Protein AF-A0A0C2VZR5-F1 (afdb_monomer_lite)

Foldseek 3Di:
DVQLVVQQVVLQPDDDLQQQEEAGAGDDDPPDLDQAEHDHDDCSNLCRHQEYHAADPDHQYDQAQNQNHAEYEYEYPDLDAPLRVLVNLLVCVRSHQNHQEYEYAHDHLVLSVLSSQQSQLPDDVVVSHDHHLYYHYPDDDDPLCVVVVNCSSVSHDDDHDDSCCSGVVVVCCVVVPPPD

Structure (mmCIF, N/CA/C/O backbone):
data_AF-A0A0C2VZR5-F1
#
_entry.id   AF-A0A0C2VZR5-F1
#
loop_
_atom_site.group_PDB
_atom_site.id
_atom_site.type_symbol
_atom_site.label_atom_id
_atom_site.label_alt_id
_atom_site.label_comp_id
_atom_site.label_asym_id
_atom_site.label_entity_id
_atom_site.label_seq_id
_atom_site.pdbx_PDB_ins_code
_atom_site.Cartn_x
_atom_site.Cartn_y
_atom_site.Cartn_z
_atom_site.occupancy
_atom_site.B_iso_or_equiv
_atom_site.auth_seq_id
_atom_site.auth_comp_id
_atom_site.auth_asym_id
_atom_site.auth_atom_id
_atom_site.pdbx_PDB_model_num
ATOM 1 N N . SER A 1 1 ? -8.975 24.595 -2.853 1.00 57.53 1 SER A N 1
ATOM 2 C CA . SER A 1 1 ? -8.973 25.118 -1.469 1.00 57.53 1 SER A CA 1
ATOM 3 C C . SER A 1 1 ? -10.249 24.823 -0.686 1.00 57.53 1 SER A C 1
ATOM 5 O O . SER A 1 1 ? -10.121 24.279 0.402 1.00 57.53 1 SER A O 1
ATOM 7 N N . ARG A 1 2 ? -11.464 25.124 -1.183 1.00 63.44 2 ARG A N 1
ATOM 8 C CA . ARG A 1 2 ? -12.715 24.824 -0.446 1.00 63.44 2 ARG A CA 1
ATOM 9 C C . ARG A 1 2 ? -13.006 23.325 -0.287 1.00 63.44 2 ARG A C 1
ATOM 11 O O . ARG A 1 2 ? -13.342 22.911 0.811 1.00 63.44 2 ARG A O 1
ATOM 18 N N . SER A 1 3 ? -12.814 22.516 -1.330 1.00 71.19 3 SER A N 1
ATOM 19 C CA . SER A 1 3 ? -13.115 21.073 -1.296 1.00 71.19 3 SER A CA 1
ATOM 20 C C . SER A 1 3 ? -12.277 20.285 -0.281 1.00 71.19 3 SER A C 1
ATOM 22 O O . SER A 1 3 ? -12.820 19.451 0.436 1.00 71.19 3 SER A O 1
ATOM 24 N N . ILE A 1 4 ? -10.982 20.592 -0.157 1.00 71.62 4 ILE A N 1
ATOM 25 C CA . ILE A 1 4 ? -10.087 19.980 0.844 1.00 71.62 4 ILE A CA 1
ATOM 26 C C . ILE A 1 4 ? -10.537 20.328 2.261 1.00 71.62 4 ILE A C 1
ATOM 28 O O . ILE A 1 4 ? -10.684 19.435 3.089 1.00 71.62 4 ILE A O 1
ATOM 32 N N . ALA A 1 5 ? -10.796 21.614 2.526 1.00 75.62 5 ALA A N 1
ATOM 33 C CA . ALA A 1 5 ? -11.256 22.062 3.836 1.00 75.62 5 ALA A CA 1
ATOM 34 C C . ALA A 1 5 ? -12.576 21.374 4.219 1.00 75.62 5 ALA A C 1
ATOM 36 O O . ALA A 1 5 ? -12.722 20.910 5.346 1.00 75.62 5 ALA A O 1
ATOM 37 N N . THR A 1 6 ? -13.497 21.219 3.262 1.00 81.50 6 THR A N 1
ATOM 38 C CA . THR A 1 6 ? -14.739 20.463 3.459 1.00 81.50 6 THR A CA 1
ATOM 39 C C . THR A 1 6 ? -14.473 18.985 3.749 1.00 81.50 6 THR A C 1
ATOM 41 O O . THR A 1 6 ? -15.068 18.440 4.671 1.00 81.50 6 THR A O 1
ATOM 44 N N . ALA A 1 7 ? -13.568 18.326 3.021 1.00 82.06 7 ALA A N 1
ATOM 45 C CA . ALA A 1 7 ? -13.225 16.925 3.266 1.00 82.06 7 ALA A CA 1
ATOM 46 C C . ALA A 1 7 ? -12.603 16.714 4.660 1.00 82.06 7 ALA A C 1
ATOM 48 O O . ALA A 1 7 ? -13.014 15.811 5.388 1.00 82.06 7 ALA A O 1
ATOM 49 N N . GLN A 1 8 ? -11.661 17.572 5.059 1.00 83.69 8 GLN A N 1
ATOM 50 C CA . GLN A 1 8 ? -11.039 17.534 6.387 1.00 83.69 8 GLN A CA 1
ATOM 51 C C . GLN A 1 8 ? -12.063 17.775 7.502 1.00 83.69 8 GLN A C 1
ATOM 53 O O . GLN A 1 8 ? -12.066 17.061 8.504 1.00 83.69 8 GLN A O 1
ATOM 58 N N . GLU A 1 9 ? -12.961 18.746 7.318 1.00 87.00 9 GLU A N 1
ATOM 59 C CA . GLU A 1 9 ? -14.035 19.046 8.266 1.00 87.00 9 GLU A CA 1
ATOM 60 C C . GLU A 1 9 ? -15.047 17.898 8.381 1.00 87.00 9 GLU A C 1
ATOM 62 O O . GLU A 1 9 ? -15.508 17.583 9.476 1.00 87.00 9 GLU A O 1
ATOM 67 N N . LEU A 1 10 ? -15.396 17.251 7.267 1.00 86.81 10 LEU A N 1
ATOM 68 C CA . LEU A 1 10 ? -16.282 16.091 7.289 1.00 86.81 10 LEU A CA 1
ATOM 69 C C . LEU A 1 10 ? -15.637 14.942 8.058 1.00 86.81 10 LEU A C 1
ATOM 71 O O . LEU A 1 10 ? -16.265 14.406 8.967 1.00 86.81 10 LEU A O 1
ATOM 75 N N . VAL A 1 11 ? -14.379 14.611 7.748 1.00 87.88 11 VAL A N 1
ATOM 76 C CA . VAL A 1 11 ? -13.641 13.535 8.423 1.00 87.88 11 VAL A CA 1
ATOM 77 C C . VAL A 1 11 ? -13.509 13.803 9.921 1.00 87.88 11 VAL A C 1
ATOM 79 O O . VAL A 1 11 ? -13.727 12.885 10.709 1.00 87.88 11 VAL A O 1
ATOM 82 N N . SER A 1 12 ? -13.232 15.041 10.343 1.00 88.75 12 SER A N 1
ATOM 83 C CA . SER A 1 12 ? -13.099 15.376 11.770 1.00 88.75 12 SER A CA 1
ATOM 84 C C . SER A 1 12 ? -14.410 15.255 12.555 1.00 88.75 12 SER A C 1
ATOM 86 O O . SER A 1 12 ? -14.382 15.032 13.764 1.00 88.75 12 SER A O 1
ATOM 88 N N . LYS A 1 13 ? -15.561 15.337 11.877 1.00 90.19 13 LYS A N 1
ATOM 89 C CA . LYS A 1 13 ? -16.897 15.194 12.479 1.00 90.19 13 LYS A CA 1
ATOM 90 C C . LYS A 1 13 ? -17.450 13.769 12.449 1.00 90.19 13 LYS A C 1
ATOM 92 O O . LYS A 1 13 ? -18.503 13.527 13.042 1.00 90.19 13 LYS A O 1
ATOM 97 N N . ILE A 1 14 ? -16.788 12.822 11.779 1.00 89.62 14 ILE A N 1
ATOM 98 C CA . ILE A 1 14 ? -17.236 11.423 11.756 1.00 89.62 14 ILE A CA 1
ATOM 99 C C . ILE A 1 14 ? -17.193 10.858 13.181 1.00 89.62 14 ILE A C 1
ATOM 101 O O . ILE A 1 14 ? -16.134 10.767 13.799 1.00 89.62 14 ILE A O 1
ATOM 105 N N . ASN A 1 15 ? -18.348 10.416 13.675 1.00 87.75 15 ASN A N 1
ATOM 106 C CA . ASN A 1 15 ? -18.481 9.701 14.942 1.00 87.75 15 ASN A CA 1
ATOM 107 C C . ASN A 1 15 ? -19.108 8.324 14.694 1.00 87.75 15 ASN A C 1
ATOM 109 O O . ASN A 1 15 ? -20.277 8.082 14.991 1.00 87.75 15 ASN A O 1
ATOM 113 N N . CYS A 1 16 ? -18.338 7.441 14.062 1.00 87.38 16 CYS A N 1
ATOM 114 C CA . CYS A 1 16 ? -18.756 6.080 13.754 1.00 87.38 16 CYS A CA 1
ATOM 115 C C . CYS A 1 16 ? -17.657 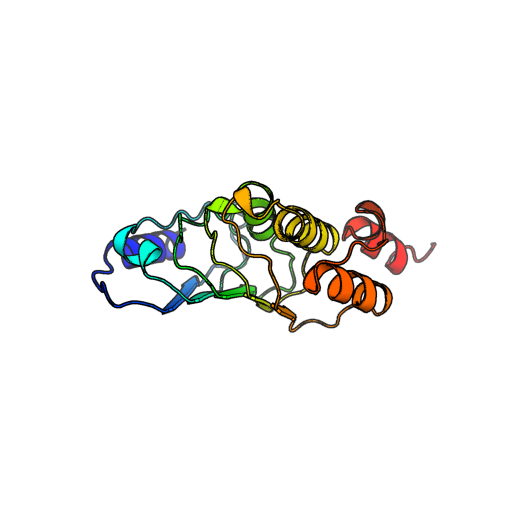5.105 14.211 1.00 87.38 16 CYS A C 1
ATOM 117 O O . CYS A 1 16 ? -16.723 4.845 13.455 1.00 87.38 16 CYS A O 1
ATOM 119 N N . PRO A 1 17 ? -17.727 4.578 15.448 1.00 82.19 17 PRO A N 1
ATOM 120 C CA . PRO A 1 17 ? -16.656 3.754 16.020 1.00 82.19 17 PRO A CA 1
ATOM 121 C C . PRO A 1 17 ? -16.520 2.377 15.354 1.00 82.19 17 PRO A C 1
ATOM 123 O O . PRO A 1 17 ? -15.507 1.712 15.525 1.00 82.19 17 PRO A O 1
ATOM 126 N N . LEU A 1 18 ? -17.532 1.946 14.596 1.00 88.75 18 LEU A N 1
ATOM 127 C CA . LEU A 1 18 ? -17.519 0.696 13.831 1.00 88.75 18 LEU A CA 1
ATOM 128 C C . LEU A 1 18 ? -17.085 0.900 12.371 1.00 88.75 18 LEU A C 1
ATOM 130 O O . LEU A 1 18 ? -17.173 -0.031 11.572 1.00 88.75 18 LEU A O 1
ATOM 134 N N . LEU A 1 19 ? -16.662 2.112 11.994 1.00 92.81 19 LEU A N 1
ATOM 135 C CA . LEU A 1 19 ? -16.249 2.406 10.629 1.00 92.81 19 LEU A CA 1
ATOM 136 C C . LEU A 1 19 ? -14.939 1.680 10.304 1.00 92.81 19 LEU A C 1
ATOM 138 O O . LEU A 1 19 ? -13.868 2.068 10.759 1.00 92.81 19 LEU A O 1
ATOM 142 N N . SER A 1 20 ? -15.034 0.637 9.483 1.00 94.50 20 SER A N 1
ATOM 143 C CA . SER A 1 20 ? -13.888 -0.169 9.050 1.00 94.50 20 SER A CA 1
ATOM 144 C C . SER A 1 20 ? -13.411 0.158 7.635 1.00 94.50 20 SER A C 1
ATOM 146 O O . SER A 1 20 ? -12.323 -0.260 7.243 1.00 94.50 20 SER A O 1
ATOM 148 N N . LEU A 1 21 ? -14.224 0.865 6.848 1.00 95.50 21 LEU A N 1
ATOM 149 C CA . LEU A 1 21 ? -13.903 1.280 5.488 1.00 95.50 21 LEU A CA 1
ATOM 150 C C . LEU A 1 21 ? -14.188 2.768 5.334 1.00 95.50 21 LEU A C 1
ATOM 152 O O . LEU A 1 21 ? -15.292 3.215 5.637 1.00 95.50 21 LEU A O 1
ATOM 156 N N . LEU A 1 22 ? -13.210 3.512 4.828 1.00 93.25 22 LEU A N 1
ATOM 157 C CA . LEU A 1 22 ? -13.370 4.916 4.463 1.00 93.25 22 LEU A CA 1
ATOM 158 C C . LEU A 1 22 ? -13.063 5.075 2.972 1.00 93.25 22 LEU A C 1
ATOM 160 O O . LEU A 1 22 ? -11.973 4.727 2.535 1.00 93.25 22 LEU A O 1
ATOM 164 N N . ASP A 1 23 ? -14.018 5.589 2.201 1.00 92.44 23 ASP A N 1
ATOM 165 C CA . ASP A 1 23 ? -13.823 6.009 0.807 1.00 92.44 23 ASP A CA 1
ATOM 166 C C . ASP A 1 23 ? -13.893 7.536 0.776 1.00 92.44 23 ASP A C 1
ATOM 168 O O . ASP A 1 23 ? -14.930 8.127 1.090 1.00 92.44 23 ASP A O 1
ATOM 172 N N . LEU A 1 24 ? -12.758 8.170 0.483 1.00 88.56 24 LEU A N 1
ATOM 173 C CA . LEU A 1 24 ? -12.614 9.615 0.465 1.00 88.56 24 LEU A CA 1
ATOM 174 C C . LEU A 1 24 ? -12.316 10.097 -0.949 1.00 88.56 24 LEU A C 1
ATOM 176 O O . LEU A 1 24 ? -11.270 9.797 -1.533 1.00 88.56 24 LEU A O 1
ATOM 180 N N . ARG A 1 25 ? -13.231 10.916 -1.465 1.00 86.38 25 ARG A N 1
ATOM 181 C CA . ARG A 1 25 ? -13.132 11.527 -2.789 1.00 86.38 25 ARG A CA 1
ATOM 182 C C . ARG A 1 25 ? -13.045 13.027 -2.640 1.00 86.38 25 ARG A C 1
ATOM 184 O O . ARG A 1 25 ? -13.927 13.643 -2.045 1.00 86.38 25 ARG A O 1
ATOM 191 N N . VAL A 1 26 ? -11.973 13.603 -3.167 1.00 78.44 26 VAL A N 1
ATOM 192 C CA . VAL A 1 26 ? -11.757 15.048 -3.126 1.00 78.44 26 VAL A CA 1
ATOM 193 C C . VAL A 1 26 ? -11.738 15.556 -4.553 1.00 78.44 26 VAL A C 1
ATOM 195 O O . VAL A 1 26 ? -10.782 15.347 -5.295 1.00 78.44 26 VAL A O 1
ATOM 198 N N . GLU A 1 27 ? -12.818 16.229 -4.936 1.00 73.81 27 GLU A N 1
ATOM 199 C CA . GLU A 1 27 ? -12.872 16.946 -6.203 1.00 73.81 27 GLU A CA 1
ATOM 200 C C . GLU A 1 27 ? -11.970 18.182 -6.135 1.00 73.81 27 GLU A C 1
ATOM 202 O O . GLU A 1 27 ? -11.920 18.903 -5.130 1.00 73.81 27 GLU A O 1
ATOM 207 N N . TYR A 1 28 ? -11.239 18.440 -7.213 1.00 68.75 28 TYR A N 1
ATOM 208 C CA . TYR A 1 28 ? -10.357 19.593 -7.322 1.00 68.75 28 TYR A CA 1
ATOM 209 C C . TYR A 1 28 ? -10.468 20.214 -8.707 1.00 68.75 28 TYR A C 1
ATOM 211 O O . TYR A 1 28 ? -10.773 19.537 -9.691 1.00 68.75 28 TYR A O 1
ATOM 219 N N . ASP A 1 29 ? -10.214 21.516 -8.760 1.00 63.22 29 ASP A N 1
ATOM 220 C CA . ASP A 1 29 ? -10.235 22.255 -10.007 1.00 63.22 29 ASP A CA 1
ATOM 221 C C . ASP A 1 29 ? -8.880 22.105 -10.709 1.00 63.22 29 ASP A C 1
ATOM 223 O O . ASP A 1 29 ? -7.819 22.300 -10.109 1.00 63.22 29 ASP A O 1
ATOM 227 N N . LEU A 1 30 ? -8.911 21.747 -11.992 1.00 57.47 30 LEU A N 1
ATOM 228 C CA . LEU A 1 30 ? -7.741 21.302 -12.763 1.00 57.47 30 LEU A CA 1
ATOM 229 C C . LEU A 1 30 ? -6.674 22.394 -12.959 1.00 57.47 30 LEU A C 1
ATOM 231 O O . LEU A 1 30 ? -5.575 22.092 -13.425 1.00 57.47 30 LEU A O 1
ATOM 235 N N . TRP A 1 31 ? -7.009 23.635 -12.606 1.00 56.81 31 TRP A N 1
ATOM 236 C CA . TRP A 1 31 ? -6.234 24.849 -12.847 1.00 56.81 31 TRP A CA 1
ATOM 237 C C . TRP A 1 31 ? -5.496 25.366 -11.609 1.00 56.81 31 TRP A C 1
ATOM 239 O O . TRP A 1 31 ? -4.674 26.273 -11.724 1.00 56.81 31 TRP A O 1
ATOM 249 N N . THR A 1 32 ? -5.762 24.815 -10.419 1.00 55.28 32 THR A N 1
ATOM 250 C CA . THR A 1 32 ? -5.082 25.249 -9.193 1.00 55.28 32 THR A CA 1
ATOM 251 C C . THR A 1 32 ? -3.847 24.391 -8.935 1.00 55.28 32 THR A C 1
ATOM 253 O O . THR A 1 32 ? -3.945 23.298 -8.390 1.00 55.28 32 THR A O 1
ATOM 256 N N . THR A 1 33 ? -2.674 24.902 -9.310 1.00 51.34 33 THR A N 1
ATOM 257 C CA . THR A 1 33 ? -1.333 24.331 -9.061 1.00 51.34 33 THR A CA 1
ATOM 258 C C . THR A 1 33 ? -0.841 24.508 -7.622 1.00 51.34 33 THR A C 1
ATOM 260 O O . THR A 1 33 ? 0.349 24.372 -7.339 1.00 51.34 33 THR A O 1
ATOM 263 N N . THR A 1 34 ? -1.719 24.838 -6.680 1.00 52.66 34 THR A N 1
ATOM 264 C CA . THR A 1 34 ? -1.306 24.997 -5.291 1.00 52.66 34 THR A CA 1
ATOM 265 C C . THR A 1 34 ? -1.091 23.631 -4.655 1.00 52.66 34 THR A C 1
ATOM 267 O O . THR A 1 34 ? -2.038 22.868 -4.480 1.00 52.66 34 THR A O 1
ATOM 270 N N . SER A 1 35 ? 0.165 23.369 -4.279 1.00 59.81 35 SER A N 1
ATOM 271 C CA . SER A 1 35 ? 0.642 22.286 -3.408 1.00 59.81 35 SER A CA 1
ATOM 272 C C . SER A 1 35 ? -0.031 22.339 -2.032 1.00 59.81 35 SER A C 1
ATOM 274 O O . SER A 1 35 ? 0.615 22.619 -1.024 1.00 59.81 35 SER A O 1
ATOM 276 N N . GLN A 1 36 ? -1.349 22.160 -1.981 1.00 68.00 36 GLN A N 1
ATOM 277 C CA . GLN A 1 36 ? -2.078 22.097 -0.727 1.00 68.00 36 GLN A CA 1
ATOM 278 C C . GLN A 1 36 ? -1.753 20.772 -0.046 1.00 68.00 36 GLN A C 1
ATOM 280 O O . GLN A 1 36 ? -1.769 19.703 -0.660 1.00 68.00 36 GLN A O 1
ATOM 285 N N . GLU A 1 37 ? -1.412 20.878 1.229 1.00 74.25 37 GLU A N 1
ATOM 286 C CA . GLU A 1 37 ? -1.257 19.729 2.099 1.00 74.25 37 GLU A CA 1
ATOM 287 C C . GLU A 1 37 ? -2.624 19.346 2.652 1.00 74.25 37 GLU A C 1
ATOM 289 O O . GLU A 1 37 ? -3.432 20.209 3.013 1.00 74.25 37 GLU A O 1
ATOM 294 N N . MET A 1 38 ? -2.887 18.047 2.682 1.00 76.25 38 MET A N 1
ATOM 295 C CA . MET A 1 38 ? -4.107 17.499 3.239 1.00 76.25 38 MET A CA 1
ATOM 296 C C . MET A 1 38 ? -3.765 16.653 4.459 1.00 76.25 38 MET A C 1
ATOM 298 O O . MET A 1 38 ? -3.120 15.611 4.356 1.00 76.25 38 MET A O 1
ATOM 302 N N . GLU A 1 39 ? -4.222 17.122 5.616 1.00 82.00 39 GLU A N 1
ATOM 303 C CA . GLU A 1 39 ? -4.033 16.457 6.902 1.00 82.00 39 GLU A CA 1
ATOM 304 C C . GLU A 1 39 ? -5.396 16.030 7.450 1.00 82.00 39 GLU A C 1
ATOM 306 O O . GLU A 1 39 ? -6.267 16.860 7.722 1.00 82.00 39 GLU A O 1
ATOM 311 N N . LEU A 1 40 ? -5.608 14.723 7.568 1.00 83.00 40 LEU A N 1
ATOM 312 C CA . LEU A 1 40 ? -6.849 14.170 8.095 1.00 83.00 40 LEU A CA 1
ATOM 313 C C . LEU A 1 40 ? -6.706 13.922 9.594 1.00 83.00 40 LEU A C 1
ATOM 315 O O . LEU A 1 40 ? -5.858 13.147 10.022 1.00 83.00 40 LEU A O 1
ATOM 319 N N . GLN A 1 41 ? -7.565 14.554 10.391 1.00 81.38 41 GLN A N 1
ATOM 320 C CA . GLN A 1 41 ? -7.518 14.458 11.848 1.00 81.38 41 GLN A CA 1
ATOM 321 C C . GLN A 1 41 ? -8.813 13.833 12.374 1.00 81.38 41 GLN A C 1
ATOM 323 O O . GLN A 1 41 ? -9.836 14.503 12.477 1.00 81.38 41 GLN A O 1
ATOM 328 N N . ASN A 1 42 ? -8.770 12.537 12.693 1.00 85.12 42 ASN A N 1
ATOM 329 C CA . ASN A 1 42 ? -9.805 11.848 13.471 1.00 85.12 42 ASN A CA 1
ATOM 330 C C . ASN A 1 42 ? -9.269 10.506 13.989 1.00 85.12 42 ASN A C 1
ATOM 332 O O . ASN A 1 42 ? -9.460 9.459 13.369 1.00 85.12 42 ASN A O 1
ATOM 336 N N . LYS A 1 43 ? -8.568 10.536 15.126 1.00 86.12 43 LYS A N 1
ATOM 337 C CA . LYS A 1 43 ? -7.880 9.350 15.652 1.00 86.12 43 LYS A CA 1
ATOM 338 C C . LYS A 1 43 ? -8.827 8.161 15.871 1.00 86.12 43 LYS A C 1
ATOM 340 O O . LYS A 1 43 ? -8.492 7.044 15.504 1.00 86.12 43 LYS A O 1
ATOM 345 N N . LEU A 1 44 ? -10.025 8.410 16.406 1.00 85.19 44 LEU A N 1
ATOM 346 C CA . LEU A 1 44 ? -11.020 7.361 16.669 1.00 85.19 44 LEU A CA 1
ATOM 347 C C . LEU A 1 44 ? -11.429 6.611 15.398 1.00 85.19 44 LEU A C 1
ATOM 349 O O . LEU A 1 44 ? -11.671 5.408 15.440 1.00 85.19 44 LEU A O 1
ATOM 353 N N . VAL A 1 45 ? -11.507 7.321 14.275 1.00 88.44 45 VAL A N 1
ATOM 354 C CA . VAL A 1 45 ? -11.813 6.731 12.973 1.00 88.44 45 VAL A CA 1
ATOM 355 C C . VAL A 1 45 ? -10.600 5.976 12.428 1.00 88.44 45 VAL A C 1
ATOM 357 O O . VAL A 1 45 ? -10.718 4.799 12.096 1.00 88.44 45 VAL A O 1
ATOM 360 N N . PHE A 1 46 ? -9.420 6.600 12.391 1.00 89.62 46 PHE A N 1
ATOM 361 C CA . PHE A 1 46 ? -8.224 5.990 11.793 1.00 89.62 46 PHE A CA 1
ATOM 362 C C . PHE A 1 46 ? -7.654 4.803 12.584 1.00 89.62 46 PHE A C 1
ATOM 364 O O . PHE A 1 46 ? -7.093 3.892 11.976 1.00 89.62 46 PHE A O 1
ATOM 371 N N . ASP A 1 47 ? -7.890 4.729 13.898 1.00 89.50 47 ASP A N 1
ATOM 372 C CA . ASP A 1 47 ? -7.539 3.559 14.714 1.00 89.50 47 ASP A CA 1
ATOM 373 C C . ASP A 1 47 ? -8.361 2.307 14.337 1.00 89.50 47 ASP A C 1
ATOM 375 O O . ASP A 1 47 ? -7.903 1.188 14.565 1.00 89.50 47 ASP A O 1
ATOM 379 N N . ASN A 1 48 ? -9.548 2.467 13.735 1.00 92.00 48 ASN A N 1
ATOM 380 C CA . ASN A 1 48 ? -10.463 1.362 13.405 1.00 92.00 48 ASN A CA 1
ATOM 381 C C . ASN A 1 48 ? -10.558 1.048 11.904 1.00 92.00 48 ASN A C 1
ATOM 383 O O . ASN A 1 48 ? -11.037 -0.027 11.532 1.00 92.00 48 ASN A O 1
ATOM 387 N N . ILE A 1 49 ? -10.095 1.948 11.031 1.00 94.56 49 ILE A N 1
ATOM 388 C CA . ILE A 1 49 ? -10.144 1.722 9.586 1.00 94.56 49 ILE A CA 1
ATOM 389 C C . ILE A 1 49 ? -9.237 0.549 9.204 1.00 94.56 49 ILE A C 1
ATOM 391 O O . ILE A 1 49 ? -8.038 0.531 9.472 1.00 94.56 49 ILE A O 1
ATOM 395 N N . VAL A 1 50 ? -9.831 -0.412 8.503 1.00 97.06 50 VAL A N 1
ATOM 396 C CA . VAL A 1 50 ? -9.170 -1.588 7.934 1.00 97.06 50 VAL A CA 1
ATOM 397 C C . VAL A 1 50 ? -8.868 -1.381 6.449 1.00 97.06 50 VAL A C 1
ATOM 399 O O . VAL A 1 50 ? -7.831 -1.843 5.967 1.00 97.06 50 VAL A O 1
ATOM 402 N N . ALA A 1 51 ? -9.748 -0.682 5.730 1.00 97.12 51 ALA A N 1
ATOM 403 C CA . ALA A 1 51 ? -9.596 -0.371 4.313 1.00 97.12 51 ALA A CA 1
ATOM 404 C C . ALA A 1 51 ? -9.789 1.126 4.050 1.00 97.12 51 ALA A C 1
ATOM 406 O O . ALA A 1 51 ? -10.802 1.705 4.442 1.00 97.12 51 ALA A O 1
ATOM 407 N N . PHE A 1 52 ? -8.834 1.744 3.362 1.00 93.69 52 PHE A N 1
ATOM 408 C CA . PHE A 1 52 ? -8.896 3.161 3.018 1.00 93.69 52 PHE A CA 1
ATOM 409 C C . PHE A 1 52 ? -8.795 3.332 1.506 1.00 93.69 52 PHE A C 1
ATOM 411 O O . PHE A 1 52 ? -7.805 2.925 0.900 1.00 93.69 52 PHE A O 1
ATOM 418 N N . HIS A 1 53 ? -9.829 3.903 0.896 1.00 93.06 53 HIS A N 1
ATOM 419 C CA . HIS A 1 53 ? -9.842 4.272 -0.510 1.00 93.06 53 HIS A CA 1
ATOM 420 C C . HIS A 1 53 ? -9.689 5.788 -0.640 1.00 93.06 53 HIS A C 1
ATOM 422 O O . HIS A 1 53 ? -10.468 6.558 -0.078 1.00 93.06 53 HIS A O 1
ATOM 428 N N . LEU A 1 54 ? -8.673 6.207 -1.382 1.00 87.50 54 LEU A N 1
ATOM 429 C CA . LEU A 1 54 ? -8.348 7.597 -1.659 1.00 87.50 54 LEU A CA 1
ATOM 430 C C . LEU A 1 54 ? -8.518 7.842 -3.160 1.00 87.50 54 LEU A C 1
ATOM 432 O O . LEU A 1 54 ? -7.849 7.219 -3.982 1.00 87.50 54 LEU A O 1
ATOM 436 N N . HIS A 1 55 ? -9.408 8.757 -3.526 1.00 84.56 55 HIS A N 1
ATOM 437 C CA . HIS A 1 55 ? -9.598 9.215 -4.904 1.00 84.56 55 HIS A CA 1
ATOM 438 C C . HIS A 1 55 ? -9.119 10.651 -5.049 1.00 84.56 55 HIS A C 1
ATOM 440 O O . HIS A 1 55 ? -9.930 11.581 -4.979 1.00 84.56 55 HIS A O 1
ATOM 446 N N . ILE A 1 56 ? -7.795 10.846 -5.093 1.00 68.38 56 ILE A N 1
ATOM 447 C CA . ILE A 1 56 ? -7.236 12.165 -4.807 1.00 68.38 56 ILE A CA 1
ATOM 448 C C . ILE A 1 56 ? -5.986 12.482 -5.641 1.00 68.38 56 ILE A C 1
ATOM 450 O O . ILE A 1 56 ? -4.911 11.951 -5.386 1.00 68.38 56 ILE A O 1
ATOM 454 N N . PRO A 1 57 ? -6.103 13.393 -6.612 1.00 58.25 57 PRO A N 1
ATOM 455 C CA . PRO A 1 57 ? -4.984 13.846 -7.433 1.00 58.25 57 PRO A CA 1
ATOM 456 C C . PRO A 1 57 ? -4.185 14.989 -6.790 1.00 58.25 57 PRO A C 1
ATOM 458 O O . PRO A 1 57 ? -4.748 16.004 -6.391 1.00 58.25 57 PRO A O 1
ATOM 461 N N . GLY A 1 58 ? -2.854 14.885 -6.828 1.00 61.19 58 GLY A N 1
ATOM 462 C CA . GLY A 1 58 ? -1.948 16.043 -6.846 1.00 61.19 58 GLY A CA 1
ATOM 463 C C . GLY A 1 58 ? -1.760 16.821 -5.538 1.00 61.19 58 GLY A C 1
ATOM 464 O O . GLY A 1 58 ? -1.274 17.951 -5.588 1.00 61.19 58 GLY A O 1
ATOM 465 N N . PHE A 1 59 ? -2.114 16.252 -4.384 1.00 67.06 59 PHE A N 1
ATOM 466 C CA . PHE A 1 59 ? -1.883 16.884 -3.079 1.00 67.06 59 PHE A CA 1
ATOM 467 C C . PHE A 1 59 ? -0.663 16.304 -2.365 1.00 67.06 59 PHE A C 1
ATOM 469 O O . PHE A 1 59 ? -0.225 15.187 -2.639 1.00 67.06 59 PHE A O 1
ATOM 476 N N . ARG A 1 60 ? -0.104 17.076 -1.426 1.00 70.12 60 ARG A N 1
ATOM 477 C CA . ARG A 1 60 ? 0.880 16.540 -0.480 1.00 70.12 60 ARG A CA 1
ATOM 478 C C . ARG A 1 60 ? 0.136 15.866 0.662 1.00 70.12 60 ARG A C 1
ATOM 480 O O . ARG A 1 60 ? -0.693 16.492 1.322 1.00 70.12 60 ARG A O 1
ATOM 487 N N . TRP A 1 61 ? 0.434 14.590 0.859 1.00 71.06 61 TRP A N 1
ATOM 488 C CA . TRP A 1 61 ? -0.297 13.726 1.770 1.00 71.06 61 TRP A CA 1
ATOM 489 C C . TRP A 1 61 ? 0.523 13.330 2.974 1.00 71.06 61 TRP A C 1
ATOM 491 O O . TRP A 1 61 ? 1.553 12.663 2.848 1.00 71.06 61 TRP A O 1
ATOM 501 N N . LYS A 1 62 ? -0.028 13.638 4.145 1.00 74.94 62 LYS A N 1
ATOM 502 C CA . LYS A 1 62 ? 0.391 13.027 5.392 1.00 74.94 62 LYS A CA 1
ATOM 503 C C . LYS A 1 62 ? -0.695 12.061 5.837 1.00 74.94 62 LYS A C 1
ATOM 505 O O . LYS A 1 62 ? -1.773 12.469 6.269 1.00 74.94 62 LYS A O 1
ATOM 510 N N . LEU A 1 63 ? -0.426 10.769 5.658 1.00 77.19 63 LEU A N 1
ATOM 511 C CA . LEU A 1 63 ? -1.302 9.721 6.167 1.00 77.19 63 LEU A CA 1
ATOM 512 C C . LEU A 1 63 ? -1.363 9.844 7.699 1.00 77.19 63 LEU A C 1
ATOM 514 O O . LEU A 1 63 ? -0.308 9.941 8.329 1.00 77.19 63 LEU A O 1
ATOM 518 N N . PRO A 1 64 ? -2.562 9.851 8.304 1.00 84.56 64 PRO A N 1
ATOM 519 C CA . PRO A 1 64 ? -2.675 9.750 9.750 1.00 84.56 64 PRO A CA 1
ATOM 520 C C . PRO A 1 64 ? -2.214 8.366 10.220 1.00 84.56 64 PRO A C 1
ATOM 522 O O . PRO A 1 64 ? -2.149 7.419 9.429 1.00 84.56 64 PRO A O 1
ATOM 525 N N . ASP A 1 65 ? -1.950 8.232 11.519 1.00 89.25 65 ASP A N 1
ATOM 526 C CA . ASP A 1 65 ? -1.710 6.927 12.133 1.0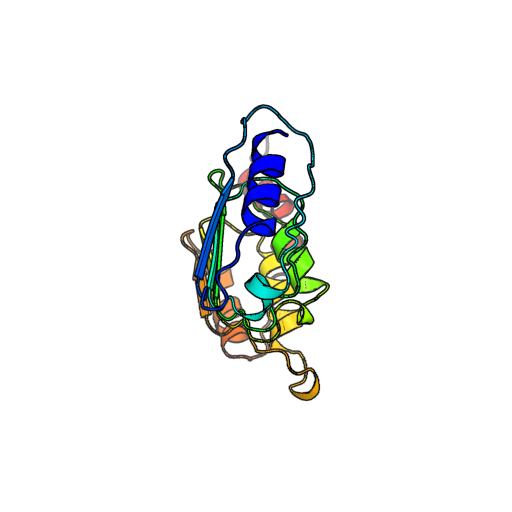0 89.25 65 ASP A CA 1
ATOM 527 C C . ASP A 1 65 ? -2.955 6.046 11.958 1.00 89.25 65 ASP A C 1
ATOM 529 O O . ASP A 1 65 ? -3.992 6.260 12.585 1.00 89.25 65 ASP A O 1
ATOM 533 N N . CYS A 1 66 ? -2.851 5.054 11.079 1.00 91.25 66 CYS A N 1
ATOM 534 C CA . CYS A 1 66 ? -3.883 4.073 10.784 1.00 91.25 66 CYS A CA 1
ATOM 535 C C . CYS A 1 66 ? -3.408 2.694 11.255 1.00 91.25 66 CYS A C 1
ATOM 537 O O . CYS A 1 66 ? -3.005 1.834 10.464 1.00 91.25 66 CYS A O 1
ATOM 539 N N . THR A 1 67 ? -3.425 2.486 12.570 1.00 93.06 67 THR A N 1
ATOM 540 C CA . THR A 1 67 ? -2.839 1.300 13.218 1.00 93.06 67 THR A CA 1
ATOM 541 C C . THR A 1 67 ? -3.491 -0.019 12.785 1.00 93.06 67 THR A C 1
ATOM 543 O O . THR A 1 67 ? -2.812 -1.047 12.721 1.00 93.06 67 THR A O 1
ATOM 546 N N . SER A 1 68 ? -4.772 0.022 12.409 1.00 95.31 68 SER A N 1
ATOM 547 C CA . SER A 1 68 ? -5.554 -1.132 11.944 1.00 95.31 68 SER A CA 1
ATOM 548 C C . SER A 1 68 ? -5.600 -1.305 10.423 1.00 95.31 68 SER A C 1
ATOM 550 O O . SER A 1 68 ? -6.164 -2.295 9.948 1.00 95.31 68 SER A O 1
ATOM 552 N N . LEU A 1 69 ? -5.012 -0.381 9.653 1.00 96.50 69 LEU A N 1
ATOM 553 C CA . LEU A 1 69 ? -5.120 -0.377 8.196 1.00 96.50 69 LEU A CA 1
ATOM 554 C C . LEU A 1 69 ? -4.428 -1.597 7.598 1.00 96.50 69 LEU A C 1
ATOM 556 O O . LEU A 1 69 ? -3.253 -1.838 7.859 1.00 96.50 69 LEU A O 1
ATOM 560 N N . ARG A 1 70 ? -5.153 -2.338 6.760 1.00 98.00 70 ARG A N 1
ATOM 561 C CA . ARG A 1 70 ? -4.676 -3.543 6.063 1.00 98.00 70 ARG A CA 1
ATOM 562 C C . ARG A 1 70 ? -4.643 -3.374 4.553 1.00 98.00 70 ARG A C 1
ATOM 564 O O . ARG A 1 70 ? -3.781 -3.970 3.905 1.00 98.00 70 ARG A O 1
ATOM 571 N N . LYS A 1 71 ? -5.558 -2.556 4.024 1.00 98.06 71 LYS A N 1
ATOM 572 C CA . LYS A 1 71 ? -5.760 -2.324 2.593 1.00 98.06 71 LYS A CA 1
ATOM 573 C C . LYS A 1 71 ? -5.777 -0.835 2.282 1.00 98.06 71 LYS A C 1
ATOM 575 O O . LYS A 1 71 ? -6.548 -0.090 2.887 1.00 98.06 71 LYS A O 1
ATOM 580 N N . LEU A 1 72 ? -4.968 -0.419 1.319 1.00 94.75 72 LEU A N 1
ATOM 581 C CA . LEU A 1 72 ? -4.940 0.950 0.819 1.00 94.75 72 LEU A CA 1
ATOM 582 C C . LEU A 1 72 ? -5.198 0.932 -0.683 1.00 94.75 72 LEU A C 1
ATOM 584 O O . LEU A 1 72 ? -4.410 0.360 -1.428 1.00 94.75 72 LEU A O 1
ATOM 588 N N . ARG A 1 73 ? -6.272 1.582 -1.127 1.00 93.50 73 ARG A N 1
ATOM 589 C CA . ARG A 1 73 ? -6.524 1.831 -2.547 1.00 93.50 73 ARG A CA 1
ATOM 590 C C . ARG A 1 73 ? -6.329 3.303 -2.828 1.00 93.50 73 ARG A C 1
ATOM 592 O O . ARG A 1 73 ? -6.965 4.132 -2.184 1.00 93.50 73 ARG A O 1
ATOM 599 N N . VAL A 1 74 ? -5.503 3.629 -3.810 1.00 89.12 74 VAL A N 1
ATOM 600 C CA . VAL A 1 74 ? -5.305 5.008 -4.247 1.00 89.12 74 VAL A CA 1
ATOM 601 C C . VAL A 1 74 ? -5.567 5.109 -5.732 1.00 89.12 74 VAL A C 1
ATOM 603 O O . VAL A 1 74 ? -5.042 4.341 -6.533 1.00 89.12 74 VAL A O 1
ATOM 606 N N . SER A 1 75 ? -6.393 6.078 -6.092 1.00 86.06 75 SER A N 1
ATOM 607 C CA . SER A 1 75 ? -6.704 6.403 -7.473 1.00 86.06 75 SER A CA 1
ATOM 608 C C . SER A 1 75 ? -6.437 7.871 -7.740 1.00 86.06 75 SER A C 1
ATOM 610 O O . SER A 1 75 ? -6.705 8.738 -6.902 1.00 86.06 75 SER A O 1
ATOM 612 N N . SER A 1 76 ? -5.902 8.132 -8.927 1.00 76.06 76 SER A N 1
ATOM 613 C CA . SER A 1 76 ? -5.649 9.475 -9.420 1.00 76.06 76 SER A CA 1
ATOM 614 C C . SER A 1 76 ? -6.280 9.606 -10.808 1.00 76.06 76 SER A C 1
ATOM 616 O O . SER A 1 76 ? -5.942 8.831 -11.699 1.00 76.06 76 SER A O 1
ATOM 618 N N . PRO A 1 77 ? -7.180 10.580 -11.041 1.00 66.44 77 PRO A N 1
ATOM 619 C CA . PRO A 1 77 ? -7.813 10.790 -12.347 1.00 66.44 77 PRO A CA 1
ATOM 620 C C . PRO A 1 77 ? -6.834 11.200 -13.455 1.00 66.44 77 PRO A C 1
ATOM 622 O O . PRO A 1 77 ? -7.177 11.147 -14.633 1.00 66.44 77 PRO A O 1
ATOM 625 N N . LYS A 1 78 ? -5.622 11.633 -13.099 1.00 61.97 78 LYS A N 1
ATOM 626 C CA . LYS A 1 78 ? -4.533 11.838 -14.052 1.00 61.97 78 LYS A CA 1
ATOM 627 C C . LYS A 1 78 ? -3.519 10.736 -13.786 1.00 61.97 78 LYS A C 1
ATOM 629 O O . LYS A 1 78 ? -3.126 10.575 -12.635 1.00 61.97 78 LYS A O 1
ATOM 634 N N . ASN A 1 79 ? -3.027 10.061 -14.824 1.00 56.41 79 ASN A N 1
ATOM 635 C CA . ASN A 1 79 ? -1.890 9.122 -14.768 1.00 56.41 79 ASN A CA 1
ATOM 636 C C . ASN A 1 79 ? -0.564 9.790 -14.321 1.00 56.41 79 ASN A C 1
ATOM 638 O O . ASN A 1 79 ? 0.516 9.355 -14.705 1.00 56.41 79 ASN A O 1
ATOM 642 N N . VAL A 1 80 ? -0.639 10.899 -13.584 1.00 57.75 80 VAL A N 1
ATOM 643 C CA . VAL A 1 80 ? 0.479 11.568 -12.946 1.00 57.75 80 VAL A CA 1
ATOM 644 C C . VAL A 1 80 ? 0.812 10.755 -11.698 1.00 57.75 80 VAL A C 1
ATOM 646 O O . VAL A 1 80 ? -0.074 10.560 -10.859 1.00 57.75 80 VAL A O 1
ATOM 649 N N . PRO A 1 81 ? 2.056 10.285 -11.572 1.00 59.78 81 PRO A N 1
ATOM 650 C CA . PRO A 1 81 ? 2.492 9.585 -10.382 1.00 59.78 81 PRO A CA 1
ATOM 651 C C . PRO A 1 81 ? 2.331 10.469 -9.140 1.00 59.78 81 PRO A C 1
ATOM 653 O O . PRO A 1 81 ? 2.787 11.613 -9.123 1.00 59.78 81 PRO A O 1
ATOM 656 N N . ASP A 1 82 ? 1.691 9.953 -8.088 1.00 67.50 82 ASP A N 1
ATOM 657 C CA . ASP A 1 82 ? 1.711 10.606 -6.776 1.00 67.50 82 ASP A CA 1
ATOM 658 C C . ASP A 1 82 ? 2.897 10.084 -5.958 1.00 67.50 82 ASP A C 1
ATOM 660 O O . ASP A 1 82 ? 2.792 9.140 -5.167 1.00 67.50 82 ASP A O 1
ATOM 664 N N . ALA A 1 83 ? 4.051 10.715 -6.175 1.00 75.25 83 ALA A N 1
ATOM 665 C CA . ALA A 1 83 ? 5.278 10.435 -5.443 1.00 75.25 83 ALA A CA 1
ATOM 666 C C . ALA A 1 83 ? 5.130 10.625 -3.924 1.00 75.25 83 ALA A C 1
ATOM 668 O O . ALA A 1 83 ? 5.802 9.945 -3.146 1.00 75.25 83 ALA A O 1
ATOM 669 N N . ASN A 1 84 ? 4.254 11.534 -3.478 1.00 77.50 84 ASN A N 1
ATOM 670 C CA . ASN A 1 84 ? 4.199 11.943 -2.075 1.00 77.50 84 ASN A CA 1
ATOM 671 C C . ASN A 1 84 ? 3.669 10.823 -1.183 1.00 77.50 84 ASN A C 1
ATOM 673 O O . ASN A 1 84 ? 4.195 10.601 -0.096 1.00 77.50 84 ASN A O 1
ATOM 677 N N . LEU A 1 85 ? 2.649 10.095 -1.641 1.00 80.88 85 LEU A N 1
ATOM 678 C CA . LEU A 1 85 ? 2.093 8.985 -0.876 1.00 80.88 85 LEU A CA 1
ATOM 679 C C . LEU A 1 85 ? 3.120 7.863 -0.680 1.00 80.88 85 LEU A C 1
ATOM 681 O O . LEU A 1 85 ? 3.317 7.391 0.442 1.00 80.88 85 LEU A O 1
ATOM 685 N N . LEU A 1 86 ? 3.774 7.438 -1.767 1.00 86.25 86 LEU A N 1
ATOM 686 C CA . LEU A 1 86 ? 4.797 6.393 -1.703 1.00 86.25 86 LEU A CA 1
ATOM 687 C C . LEU A 1 86 ? 5.971 6.847 -0.832 1.00 86.25 86 LEU A C 1
ATOM 689 O O . LEU A 1 86 ? 6.437 6.072 -0.000 1.00 86.25 86 LEU A O 1
ATOM 693 N N . ALA A 1 87 ? 6.384 8.114 -0.941 1.00 85.81 87 ALA A N 1
ATOM 694 C CA . ALA A 1 87 ? 7.392 8.706 -0.069 1.00 85.81 87 ALA A CA 1
ATOM 695 C C . ALA A 1 87 ? 6.992 8.645 1.415 1.00 85.81 87 ALA A C 1
ATOM 697 O O . ALA A 1 87 ? 7.797 8.205 2.234 1.00 85.81 87 ALA A O 1
ATOM 698 N N . SER A 1 88 ? 5.755 8.995 1.780 1.00 84.19 88 SER A N 1
ATOM 699 C CA . SER A 1 88 ? 5.287 8.892 3.171 1.00 84.19 88 SER A CA 1
ATOM 700 C C . SER A 1 88 ? 5.345 7.448 3.690 1.00 84.19 88 SER A C 1
ATOM 702 O O . SER A 1 88 ? 5.797 7.211 4.811 1.00 84.19 88 SER A O 1
ATOM 704 N N . LEU A 1 89 ? 4.983 6.461 2.861 1.00 88.44 89 LEU A N 1
ATOM 705 C CA . LEU A 1 89 ? 5.090 5.036 3.212 1.00 88.44 89 LEU A CA 1
ATOM 706 C C . LEU A 1 89 ? 6.544 4.542 3.318 1.00 88.44 89 LEU A C 1
ATOM 708 O O . LEU A 1 89 ? 6.824 3.644 4.113 1.00 88.44 89 LEU A O 1
ATOM 712 N N . ILE A 1 90 ? 7.468 5.125 2.546 1.00 91.50 90 ILE A N 1
ATOM 713 C CA . ILE A 1 90 ? 8.913 4.884 2.662 1.00 91.50 90 ILE A CA 1
ATOM 714 C C . ILE A 1 90 ? 9.417 5.436 3.997 1.00 91.50 90 ILE A C 1
ATOM 716 O O . ILE A 1 90 ? 10.056 4.715 4.764 1.00 91.50 90 ILE A O 1
ATOM 720 N N . PHE A 1 91 ? 9.169 6.712 4.291 1.00 89.81 91 PHE A N 1
ATOM 721 C CA . PHE A 1 91 ? 9.753 7.363 5.464 1.00 89.81 91 PHE A CA 1
ATOM 722 C C . PHE A 1 91 ? 9.179 6.826 6.776 1.00 89.81 91 PHE A C 1
ATOM 724 O O . PHE A 1 91 ? 9.947 6.589 7.713 1.00 89.81 91 PHE A O 1
ATOM 731 N N . GLU A 1 92 ? 7.875 6.548 6.823 1.00 89.69 92 GLU A N 1
ATOM 732 C CA . GLU A 1 92 ? 7.171 6.198 8.056 1.00 89.69 92 GLU A CA 1
ATOM 733 C C . GLU A 1 92 ? 6.313 4.923 7.916 1.00 89.69 92 GLU A C 1
ATOM 735 O O . GLU A 1 92 ? 5.094 4.958 8.071 1.00 89.69 92 GLU A O 1
ATOM 740 N N . PRO A 1 93 ? 6.907 3.732 7.712 1.00 91.31 93 PRO A N 1
ATOM 741 C CA . PRO A 1 93 ? 6.140 2.492 7.522 1.00 91.31 93 PRO A CA 1
ATOM 742 C C . PRO A 1 93 ? 5.285 2.094 8.742 1.00 91.31 93 PRO A C 1
ATOM 744 O O . PRO A 1 93 ? 4.386 1.258 8.629 1.00 91.31 93 PRO A O 1
ATOM 747 N N . ARG A 1 94 ? 5.554 2.687 9.915 1.00 92.50 94 ARG A N 1
ATOM 748 C CA . ARG A 1 94 ? 4.853 2.424 11.181 1.00 92.50 94 ARG A CA 1
ATOM 749 C C . ARG A 1 94 ? 3.506 3.134 11.311 1.00 92.50 94 ARG A C 1
ATOM 751 O O . ARG A 1 94 ? 2.744 2.728 12.179 1.00 92.50 94 ARG A O 1
ATOM 758 N N . ILE A 1 95 ? 3.194 4.118 10.463 1.00 91.06 95 ILE A N 1
ATOM 759 C CA . ILE A 1 95 ? 1.878 4.790 10.477 1.00 91.06 95 ILE A CA 1
ATOM 760 C C . ILE A 1 95 ? 0.752 3.825 10.099 1.00 91.06 95 ILE A C 1
ATOM 762 O O . ILE A 1 95 ? -0.390 4.001 10.493 1.00 91.06 95 ILE A O 1
ATOM 766 N N . CYS A 1 96 ? 1.070 2.770 9.348 1.00 94.25 96 CYS A N 1
ATOM 767 C CA . CYS A 1 96 ? 0.130 1.731 8.947 1.00 94.25 96 CYS A CA 1
ATOM 768 C C . CYS A 1 96 ? 0.788 0.352 9.098 1.00 94.25 96 CYS A C 1
ATOM 770 O O . CYS A 1 96 ? 1.081 -0.313 8.104 1.00 94.25 96 CYS A O 1
ATOM 772 N N . PRO A 1 97 ? 1.070 -0.105 10.330 1.00 95.75 97 PRO A N 1
ATOM 773 C CA . PRO A 1 97 ? 1.924 -1.264 10.583 1.00 95.75 97 PRO A CA 1
ATOM 774 C C . PRO A 1 97 ? 1.302 -2.584 10.103 1.00 95.75 97 PRO A C 1
ATOM 776 O O . PRO A 1 97 ? 2.026 -3.535 9.825 1.00 95.75 97 PRO A O 1
ATOM 779 N N . LEU A 1 98 ? -0.023 -2.654 9.950 1.00 97.25 98 LEU A N 1
ATOM 780 C CA . LEU A 1 98 ? -0.736 -3.848 9.479 1.00 97.25 98 LEU A CA 1
ATOM 781 C C . LEU A 1 98 ? -1.022 -3.852 7.970 1.00 97.25 98 LEU A C 1
ATOM 783 O O . LEU A 1 98 ? -1.594 -4.822 7.467 1.00 97.25 98 LEU A O 1
ATOM 787 N N . LEU A 1 99 ? -0.612 -2.804 7.246 1.00 97.50 99 LEU A N 1
ATOM 788 C CA . LEU A 1 99 ? -0.839 -2.698 5.807 1.00 97.50 99 LEU A CA 1
ATOM 789 C C . LEU A 1 99 ? -0.086 -3.827 5.096 1.00 97.50 99 LEU A C 1
ATOM 791 O O . LEU A 1 99 ? 1.120 -3.999 5.299 1.00 97.50 99 LEU A O 1
ATOM 795 N N . HIS A 1 100 ? -0.811 -4.598 4.287 1.00 97.44 100 HIS A N 1
ATOM 796 C CA . HIS A 1 100 ? -0.266 -5.720 3.519 1.00 97.44 100 HIS A CA 1
ATOM 797 C C . HIS A 1 100 ? -0.761 -5.752 2.062 1.00 97.44 100 HIS A C 1
ATOM 799 O O . HIS A 1 100 ? -0.263 -6.550 1.264 1.00 97.44 100 HIS A O 1
ATOM 805 N N . GLU A 1 101 ? -1.732 -4.904 1.715 1.00 98.38 101 GLU A N 1
ATOM 806 C CA . GLU A 1 101 ? -2.334 -4.814 0.387 1.00 98.38 101 GLU A CA 1
ATOM 807 C C . GLU A 1 101 ? -2.397 -3.355 -0.068 1.00 98.38 101 GLU A C 1
ATOM 809 O O . GLU A 1 101 ? -2.924 -2.496 0.645 1.00 98.38 101 GLU A O 1
ATOM 814 N N . ILE A 1 102 ? -1.853 -3.090 -1.256 1.00 95.88 102 ILE A N 1
ATOM 815 C CA . ILE A 1 102 ? -1.891 -1.777 -1.901 1.00 95.88 102 ILE A CA 1
ATOM 816 C C . ILE A 1 102 ? -2.468 -1.940 -3.307 1.00 95.88 102 ILE A C 1
ATOM 818 O O . ILE A 1 102 ? -1.992 -2.762 -4.088 1.00 95.88 102 ILE A O 1
ATOM 822 N N . GLU A 1 103 ? -3.469 -1.132 -3.631 1.00 95.25 103 GLU A N 1
ATOM 823 C CA . GLU A 1 103 ? -4.027 -0.993 -4.972 1.00 95.25 103 GLU A CA 1
ATOM 824 C C . GLU A 1 103 ? -3.741 0.413 -5.505 1.00 95.25 103 GLU A C 1
ATOM 826 O O . GLU A 1 103 ? -4.097 1.403 -4.864 1.00 95.25 103 GLU A O 1
ATOM 831 N N . LEU A 1 104 ? -3.114 0.497 -6.680 1.00 91.31 104 LEU A N 1
ATOM 832 C CA . LEU A 1 104 ? -2.837 1.751 -7.377 1.00 91.31 104 LEU A CA 1
ATOM 833 C C . LEU A 1 104 ? -3.579 1.767 -8.717 1.00 91.31 104 LEU A C 1
ATOM 835 O O . LEU A 1 104 ? -3.347 0.935 -9.598 1.00 91.31 104 LEU A O 1
ATOM 839 N N . ASP A 1 105 ? -4.463 2.746 -8.865 1.00 88.75 105 ASP A N 1
ATOM 840 C CA . ASP A 1 105 ? -5.265 2.995 -10.068 1.00 88.75 105 ASP A CA 1
ATOM 841 C C . ASP A 1 105 ? -4.623 4.104 -10.928 1.00 88.75 105 ASP A C 1
ATOM 843 O O . ASP A 1 105 ? -5.272 5.053 -11.360 1.00 88.75 105 ASP A O 1
ATOM 847 N N . PHE A 1 106 ? -3.293 4.054 -11.049 1.00 83.69 106 PHE A N 1
ATOM 848 C CA . PHE A 1 106 ? -2.447 4.951 -11.843 1.00 83.69 106 PHE A CA 1
ATOM 849 C C . PHE A 1 106 ? -1.069 4.304 -12.055 1.00 83.69 106 PHE A C 1
ATOM 851 O O . PHE A 1 106 ? -0.718 3.352 -11.358 1.00 83.69 106 PHE A O 1
ATOM 858 N N . ILE A 1 107 ? -0.276 4.830 -12.997 1.00 85.19 107 ILE A N 1
ATOM 859 C CA . ILE A 1 107 ? 1.114 4.393 -13.206 1.00 85.19 107 ILE A CA 1
ATOM 860 C C . ILE A 1 107 ? 1.985 4.985 -12.084 1.00 85.19 107 ILE A C 1
ATOM 862 O O . ILE A 1 107 ? 2.125 6.210 -12.026 1.00 85.19 107 ILE A O 1
ATOM 866 N N . PRO A 1 108 ? 2.566 4.166 -11.189 1.00 86.94 108 PRO A N 1
ATOM 867 C CA . PRO A 1 108 ? 3.423 4.674 -10.124 1.00 86.94 108 PRO A CA 1
ATOM 868 C C . PRO A 1 108 ? 4.789 5.115 -10.663 1.00 86.94 108 PRO A C 1
ATOM 870 O O . PRO A 1 108 ? 5.229 4.660 -11.720 1.00 86.94 108 PRO A O 1
ATOM 873 N N . GLU A 1 109 ? 5.511 5.929 -9.888 1.00 87.62 109 GLU A N 1
ATOM 874 C CA . GLU A 1 109 ? 6.963 6.034 -10.073 1.00 87.62 109 GLU A CA 1
ATOM 875 C C . GLU A 1 109 ? 7.576 4.710 -9.625 1.00 87.62 109 GLU A C 1
ATOM 877 O O . GLU A 1 109 ? 7.459 4.316 -8.458 1.00 87.62 109 GLU A O 1
ATOM 882 N N . TRP A 1 110 ? 8.150 3.969 -10.573 1.00 89.75 110 TRP A N 1
ATOM 883 C CA . TRP A 1 110 ? 8.604 2.609 -10.314 1.00 89.75 110 TRP A CA 1
ATOM 884 C C . TRP A 1 110 ? 9.711 2.583 -9.262 1.00 89.75 110 TRP A C 1
ATOM 886 O O . TRP A 1 110 ? 9.676 1.737 -8.374 1.00 89.75 110 TRP A O 1
ATOM 896 N N . ASP A 1 111 ? 10.651 3.525 -9.302 1.00 90.38 111 ASP A N 1
ATOM 897 C CA . ASP A 1 111 ? 11.715 3.659 -8.306 1.00 90.38 111 ASP A CA 1
ATOM 898 C C . ASP A 1 111 ? 11.160 3.842 -6.887 1.00 90.38 111 ASP A C 1
ATOM 900 O O . ASP A 1 111 ? 11.584 3.129 -5.975 1.00 90.38 111 ASP A O 1
ATOM 904 N N . LEU A 1 112 ? 10.165 4.714 -6.695 1.00 90.94 112 LEU A N 1
ATOM 905 C CA . LEU A 1 112 ? 9.512 4.905 -5.396 1.00 90.94 112 LEU A CA 1
ATOM 906 C C . LEU A 1 112 ? 8.720 3.674 -4.958 1.00 90.94 112 LEU A C 1
ATOM 908 O O . LEU A 1 112 ? 8.763 3.305 -3.783 1.00 90.94 112 LEU A O 1
ATOM 912 N N . LEU A 1 113 ? 8.022 3.006 -5.878 1.00 93.12 113 LEU A N 1
ATOM 913 C CA . LEU A 1 113 ? 7.308 1.770 -5.565 1.00 93.12 113 LEU A CA 1
ATOM 914 C C . LEU A 1 113 ? 8.280 0.684 -5.082 1.00 93.12 113 LEU A C 1
ATOM 916 O O . LEU A 1 113 ? 8.038 0.064 -4.045 1.00 93.12 113 LEU A O 1
ATOM 920 N N . PHE A 1 114 ? 9.394 0.482 -5.789 1.00 94.50 114 PHE A N 1
ATOM 921 C CA . PHE A 1 114 ? 10.428 -0.469 -5.389 1.00 94.50 114 PHE A CA 1
ATOM 922 C C . PHE A 1 114 ? 11.036 -0.100 -4.035 1.00 94.50 114 PHE A C 1
ATOM 924 O O . PHE A 1 114 ? 11.080 -0.948 -3.148 1.00 94.50 114 PHE A O 1
ATOM 931 N N . LEU A 1 115 ? 11.423 1.163 -3.832 1.00 93.69 115 LEU A N 1
ATOM 932 C CA . LEU A 1 115 ? 11.967 1.629 -2.554 1.00 93.69 115 LEU A CA 1
ATOM 933 C C . LEU A 1 115 ? 10.992 1.407 -1.391 1.00 93.69 115 LEU A C 1
ATOM 935 O O . LEU A 1 115 ? 11.413 0.983 -0.315 1.00 93.69 115 LEU A O 1
ATOM 939 N N . MET A 1 116 ? 9.698 1.664 -1.599 1.00 94.88 116 MET A N 1
ATOM 940 C CA . MET A 1 116 ? 8.653 1.435 -0.600 1.00 94.88 116 MET A CA 1
ATOM 941 C C . MET A 1 116 ? 8.539 -0.048 -0.248 1.00 94.88 116 MET A C 1
ATOM 943 O O . MET A 1 116 ? 8.590 -0.404 0.932 1.00 94.88 116 MET A O 1
ATOM 947 N N . LEU A 1 117 ? 8.446 -0.914 -1.260 1.00 95.75 117 LEU A N 1
ATOM 948 C CA . LEU A 1 117 ? 8.333 -2.356 -1.062 1.00 95.75 117 LEU A CA 1
ATOM 949 C C . LEU A 1 117 ? 9.578 -2.933 -0.384 1.00 95.75 117 LEU A C 1
ATOM 951 O O . LEU A 1 117 ? 9.440 -3.672 0.582 1.00 95.75 117 LEU A O 1
ATOM 955 N N . GLU A 1 118 ? 10.783 -2.578 -0.827 1.00 94.38 118 GLU A N 1
ATOM 956 C CA . GLU A 1 118 ? 12.043 -3.061 -0.244 1.00 94.38 118 GLU A CA 1
ATOM 957 C C . GLU A 1 118 ? 12.191 -2.615 1.205 1.00 94.38 118 GLU A C 1
ATOM 959 O O . GLU A 1 118 ? 12.414 -3.431 2.104 1.00 94.38 118 GLU A O 1
ATOM 964 N N . ARG A 1 119 ? 12.026 -1.310 1.445 1.00 92.81 119 ARG A N 1
ATOM 965 C CA . ARG A 1 119 ? 12.184 -0.738 2.777 1.00 92.81 119 ARG A CA 1
ATOM 966 C C . ARG A 1 119 ? 11.186 -1.324 3.754 1.00 92.81 119 ARG A C 1
ATOM 968 O O . ARG A 1 119 ? 11.526 -1.446 4.920 1.00 92.81 119 ARG A O 1
ATOM 975 N N . ARG A 1 120 ? 9.981 -1.677 3.309 1.00 94.38 120 ARG A N 1
ATOM 976 C CA . ARG A 1 120 ? 8.956 -2.272 4.163 1.00 94.38 120 ARG A CA 1
ATOM 977 C C . ARG A 1 120 ? 9.112 -3.784 4.314 1.00 94.38 120 ARG A C 1
ATOM 979 O O . ARG A 1 120 ? 9.069 -4.284 5.435 1.00 94.38 120 ARG A O 1
ATOM 986 N N . ASN A 1 121 ? 9.310 -4.515 3.219 1.00 95.69 121 ASN A N 1
ATOM 987 C CA . ASN A 1 121 ? 9.302 -5.979 3.214 1.00 95.69 121 ASN A CA 1
ATOM 988 C C . ASN A 1 121 ? 10.566 -6.599 3.809 1.00 95.69 121 ASN A C 1
ATOM 990 O O . ASN A 1 121 ? 10.510 -7.745 4.262 1.00 95.69 121 ASN A O 1
ATOM 994 N N . TYR A 1 122 ? 11.676 -5.858 3.836 1.00 93.31 122 TYR A N 1
ATOM 995 C CA . TYR A 1 122 ? 12.932 -6.304 4.440 1.00 93.31 122 TYR A CA 1
ATOM 996 C C . TYR A 1 122 ? 13.144 -5.802 5.872 1.00 93.31 122 TYR A C 1
ATOM 998 O O . TYR A 1 122 ? 14.198 -6.059 6.457 1.00 93.31 122 TYR A O 1
ATOM 1006 N N . LEU A 1 123 ? 12.160 -5.121 6.476 1.00 91.88 123 LEU A N 1
ATOM 1007 C CA . LEU A 1 123 ? 12.235 -4.817 7.903 1.00 91.88 123 LEU A CA 1
ATOM 1008 C C . LEU A 1 123 ? 12.258 -6.113 8.724 1.00 91.88 123 LEU A C 1
ATOM 1010 O O . LEU A 1 123 ? 11.463 -7.023 8.469 1.00 91.88 123 LEU A O 1
ATOM 1014 N N . PRO A 1 124 ? 13.111 -6.194 9.758 1.00 91.69 124 PRO A N 1
ATOM 1015 C CA . PRO A 1 124 ? 13.077 -7.315 10.681 1.00 91.69 124 PRO A CA 1
ATOM 1016 C C . PRO A 1 124 ? 11.698 -7.435 11.353 1.00 91.69 124 PRO A C 1
ATOM 1018 O O . PRO A 1 124 ? 11.151 -6.410 11.776 1.00 91.69 124 PRO A O 1
ATOM 1021 N N . PRO A 1 125 ? 11.169 -8.656 11.570 1.00 87.62 125 PRO A N 1
ATOM 1022 C CA . PRO A 1 125 ? 9.870 -8.862 12.221 1.00 87.62 125 PRO A CA 1
ATOM 1023 C C . PRO A 1 125 ? 9.7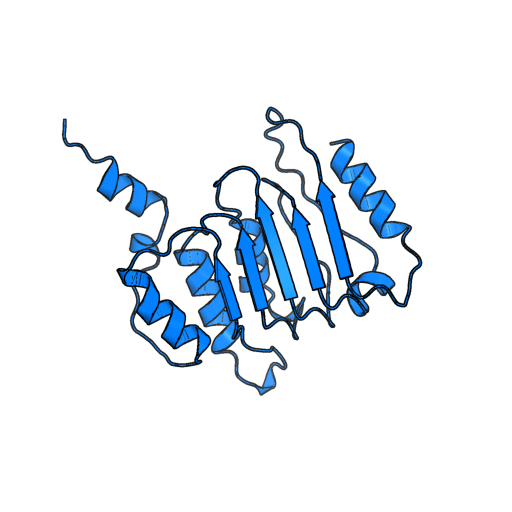26 -8.179 13.591 1.00 87.62 125 PRO A C 1
ATOM 1025 O O . PRO A 1 125 ? 8.626 -7.801 13.983 1.00 87.62 125 PRO A O 1
ATOM 1028 N N . SER A 1 126 ? 10.840 -7.951 14.297 1.00 90.69 126 SER A N 1
ATOM 1029 C CA . SER A 1 126 ? 10.891 -7.210 15.566 1.00 90.69 126 SER A CA 1
ATOM 1030 C C . SER A 1 126 ? 10.379 -5.767 15.481 1.00 90.69 126 SER A C 1
ATOM 1032 O O . SER A 1 126 ? 10.092 -5.165 16.511 1.00 90.69 126 SER A O 1
ATOM 1034 N N . HIS A 1 127 ? 10.246 -5.206 14.277 1.00 91.75 127 HIS A N 1
ATOM 1035 C CA . HIS A 1 127 ? 9.716 -3.861 14.063 1.00 91.75 127 HIS A CA 1
ATOM 1036 C C . HIS A 1 127 ? 8.183 -3.806 14.066 1.00 91.75 127 HIS A C 1
ATOM 1038 O O . HIS A 1 127 ? 7.633 -2.707 14.059 1.00 91.75 127 HIS A O 1
ATOM 1044 N N . GLY A 1 128 ? 7.494 -4.955 14.070 1.00 93.75 128 GLY A N 1
ATOM 1045 C CA . GLY A 1 128 ? 6.030 -5.012 14.122 1.00 93.75 128 GLY A CA 1
ATOM 1046 C C . GLY A 1 128 ? 5.331 -4.457 12.875 1.00 93.75 128 GLY A C 1
ATOM 1047 O O . GLY A 1 128 ? 4.170 -4.070 12.954 1.00 93.75 128 GLY A O 1
ATOM 1048 N N . VAL A 1 129 ? 6.030 -4.394 11.737 1.00 95.88 129 VAL A N 1
ATOM 1049 C CA . VAL A 1 129 ? 5.490 -3.927 10.453 1.00 95.88 129 VAL A CA 1
ATOM 1050 C C . VAL A 1 129 ? 5.249 -5.127 9.542 1.00 95.88 129 VAL A C 1
ATOM 1052 O O . VAL A 1 129 ? 6.136 -5.950 9.323 1.00 95.88 129 VAL A O 1
ATOM 1055 N N . SER A 1 130 ? 4.039 -5.218 9.004 1.00 96.31 130 SER A N 1
ATOM 1056 C CA . SER A 1 130 ? 3.632 -6.248 8.055 1.00 96.31 130 SER A CA 1
ATOM 1057 C C . SER A 1 130 ? 4.216 -5.970 6.675 1.00 96.31 130 SER A C 1
ATOM 1059 O O . SER A 1 130 ? 4.249 -4.826 6.205 1.00 96.31 130 SER A O 1
ATOM 1061 N N . ARG A 1 131 ? 4.645 -7.043 6.010 1.00 96.56 131 ARG A N 1
ATOM 1062 C CA . ARG A 1 131 ? 5.087 -6.999 4.616 1.00 96.56 131 ARG A CA 1
ATOM 1063 C C . ARG A 1 131 ? 3.890 -6.744 3.703 1.00 96.56 131 ARG A C 1
ATOM 1065 O O . ARG A 1 131 ? 2.810 -7.285 3.938 1.00 96.56 131 ARG A O 1
ATOM 1072 N N . ILE A 1 132 ? 4.106 -5.984 2.637 1.00 97.81 132 ILE A N 1
ATOM 1073 C CA . ILE A 1 132 ? 3.184 -5.924 1.507 1.00 97.81 132 ILE A CA 1
ATOM 1074 C C . ILE A 1 132 ? 3.316 -7.230 0.735 1.00 97.81 132 ILE A C 1
ATOM 1076 O O . ILE A 1 132 ? 4.380 -7.537 0.201 1.00 97.81 132 ILE A O 1
ATOM 1080 N N . THR A 1 133 ? 2.239 -8.003 0.702 1.00 97.50 133 THR A N 1
ATOM 1081 C CA . THR A 1 133 ? 2.173 -9.287 -0.009 1.00 97.50 133 THR A CA 1
ATOM 1082 C C . THR A 1 133 ? 1.301 -9.206 -1.249 1.00 97.50 133 THR A C 1
ATOM 1084 O O . THR A 1 133 ? 1.395 -10.064 -2.120 1.00 97.50 133 THR A O 1
ATOM 1087 N N . THR A 1 134 ? 0.446 -8.185 -1.334 1.00 97.94 134 THR A N 1
ATOM 1088 C CA . THR A 1 134 ? -0.491 -7.997 -2.439 1.00 97.94 134 THR A CA 1
ATOM 1089 C C . THR A 1 134 ? -0.333 -6.595 -3.009 1.00 97.94 134 THR A C 1
ATOM 1091 O O . THR A 1 134 ? -0.494 -5.603 -2.299 1.00 97.94 134 THR A O 1
ATOM 1094 N N . LEU A 1 135 ? -0.022 -6.529 -4.300 1.00 96.94 135 LEU A N 1
ATOM 1095 C CA . LEU A 1 135 ? 0.043 -5.297 -5.071 1.00 96.94 135 LEU A CA 1
ATOM 1096 C C . LEU A 1 135 ? -0.898 -5.435 -6.266 1.00 96.94 135 LEU A C 1
ATOM 1098 O O . LEU A 1 135 ? -0.729 -6.339 -7.083 1.00 96.94 135 LEU A O 1
ATOM 1102 N N . ILE A 1 136 ? -1.882 -4.547 -6.357 1.00 96.06 136 ILE A N 1
ATOM 1103 C CA . ILE A 1 136 ? -2.838 -4.493 -7.463 1.00 96.06 136 ILE A CA 1
ATOM 1104 C C . ILE A 1 136 ? -2.530 -3.230 -8.263 1.00 96.06 136 ILE A C 1
ATOM 1106 O O . ILE A 1 136 ? -2.593 -2.124 -7.731 1.00 96.06 136 ILE A O 1
ATOM 1110 N N . LEU A 1 137 ? -2.175 -3.393 -9.534 1.00 92.38 137 LEU A N 1
ATOM 1111 C CA . LEU A 1 137 ? -1.895 -2.288 -10.448 1.00 92.38 137 LEU A CA 1
ATOM 1112 C C . LEU A 1 137 ? -2.901 -2.354 -11.591 1.00 92.38 137 LEU A C 1
ATOM 1114 O O . LEU A 1 137 ? -2.961 -3.360 -12.296 1.00 92.38 137 LEU A O 1
ATOM 1118 N N . GLN A 1 138 ? -3.682 -1.290 -11.774 1.00 88.06 138 GLN A N 1
ATOM 1119 C CA . GLN A 1 138 ? -4.611 -1.194 -12.908 1.00 88.06 138 GLN A CA 1
ATOM 1120 C C . GLN A 1 138 ? -3.883 -0.810 -14.208 1.00 88.06 138 GLN A C 1
ATOM 1122 O O . GLN A 1 138 ? -4.392 -1.013 -15.309 1.00 88.06 138 GLN A O 1
ATOM 1127 N N . SER A 1 139 ? -2.661 -0.280 -14.094 1.00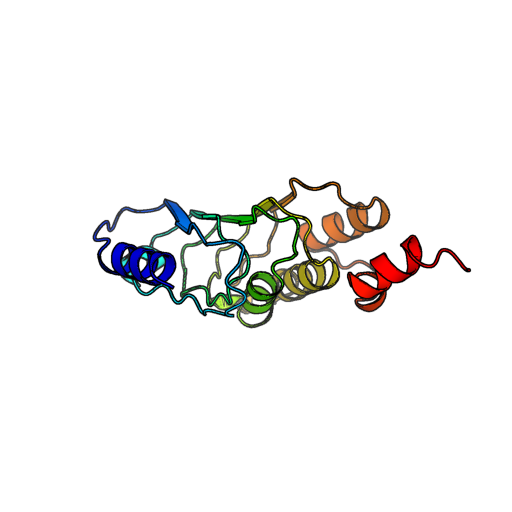 83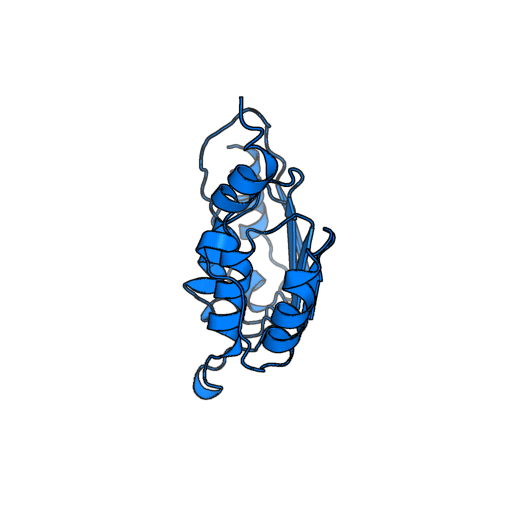.38 139 SER A N 1
ATOM 1128 C CA . SER A 1 139 ? -1.796 0.023 -15.229 1.00 83.38 139 SER A CA 1
ATOM 1129 C C . SER A 1 139 ? -0.968 -1.188 -15.680 1.00 83.38 139 SER A C 1
ATOM 1131 O O . SER A 1 139 ? -0.519 -1.964 -14.831 1.00 83.38 139 SER A O 1
ATOM 1133 N N . PRO A 1 140 ? -0.646 -1.304 -16.983 1.00 84.69 140 PRO A N 1
ATOM 1134 C CA . PRO A 1 140 ? 0.300 -2.301 -17.473 1.00 84.69 140 PRO A CA 1
ATOM 1135 C C . PRO A 1 140 ? 1.652 -2.215 -16.756 1.00 84.69 140 PRO A C 1
ATOM 1137 O O . PRO A 1 140 ? 2.218 -1.134 -16.596 1.00 84.69 140 PRO A O 1
ATOM 1140 N N . ILE A 1 141 ? 2.186 -3.370 -16.360 1.00 89.44 141 ILE A N 1
ATOM 1141 C CA . ILE A 1 141 ? 3.509 -3.483 -15.743 1.00 89.44 141 ILE A CA 1
ATOM 1142 C C . ILE A 1 141 ? 4.531 -3.751 -16.854 1.00 89.44 141 ILE A C 1
ATOM 1144 O O . ILE A 1 141 ? 4.334 -4.697 -17.625 1.00 89.44 141 ILE A O 1
ATOM 1148 N N . PRO A 1 142 ? 5.629 -2.979 -16.953 1.00 88.69 142 PRO A N 1
ATOM 1149 C CA . PRO A 1 142 ? 6.705 -3.293 -17.881 1.00 88.69 142 PRO A CA 1
ATOM 1150 C C . PRO A 1 142 ? 7.218 -4.725 -17.643 1.00 88.69 142 PRO A C 1
ATOM 1152 O O . PRO A 1 142 ? 7.498 -5.080 -16.494 1.00 88.69 142 PRO A O 1
ATOM 1155 N N . PRO A 1 143 ? 7.379 -5.561 -18.689 1.00 88.31 143 PRO A N 1
ATOM 1156 C CA . PRO A 1 143 ? 7.748 -6.970 -18.521 1.00 88.31 143 PRO A CA 1
ATOM 1157 C C . PRO A 1 143 ? 9.032 -7.191 -17.712 1.00 88.31 143 PRO A C 1
ATOM 1159 O O . PRO A 1 143 ? 9.137 -8.158 -16.961 1.00 88.31 143 PRO A O 1
ATOM 1162 N N . THR A 1 144 ? 9.983 -6.262 -17.816 1.00 88.88 144 THR A N 1
ATOM 1163 C CA . THR A 1 144 ? 11.255 -6.271 -17.081 1.00 88.88 144 THR A CA 1
ATOM 1164 C C . THR A 1 144 ? 11.093 -6.104 -15.568 1.00 88.88 144 THR A C 1
ATOM 1166 O O . THR A 1 144 ? 11.999 -6.462 -14.821 1.00 88.88 144 THR A O 1
ATOM 1169 N N . LEU A 1 145 ? 9.951 -5.592 -15.097 1.00 93.00 145 LEU A N 1
ATOM 1170 C CA . LEU A 1 145 ? 9.684 -5.327 -13.680 1.00 93.00 145 LEU A CA 1
ATOM 1171 C C . LEU A 1 145 ? 8.837 -6.412 -13.011 1.00 93.00 145 LEU A C 1
ATOM 1173 O O . LEU A 1 145 ? 8.824 -6.490 -11.785 1.00 93.00 145 LEU A O 1
ATOM 1177 N N . LEU A 1 146 ? 8.169 -7.274 -13.787 1.00 92.44 146 LEU A N 1
ATOM 1178 C CA . LEU A 1 146 ? 7.288 -8.320 -13.256 1.00 92.44 146 LEU A CA 1
ATOM 1179 C C . LEU A 1 146 ? 8.018 -9.268 -12.298 1.00 92.44 146 LEU A C 1
ATOM 1181 O O . LEU A 1 146 ? 7.556 -9.482 -11.178 1.00 92.44 146 LEU A O 1
ATOM 1185 N N . ALA A 1 147 ? 9.159 -9.819 -12.724 1.00 94.06 147 ALA A N 1
ATOM 1186 C CA . ALA A 1 147 ? 9.921 -10.758 -11.904 1.00 94.06 147 ALA A CA 1
ATOM 1187 C C . ALA A 1 147 ? 10.483 -10.097 -10.628 1.00 94.06 147 ALA A C 1
ATOM 1189 O O . ALA A 1 147 ? 10.224 -10.622 -9.543 1.00 94.06 147 ALA A O 1
ATOM 1190 N N . PRO A 1 148 ? 11.149 -8.924 -10.695 1.00 95.19 148 PRO A N 1
ATOM 1191 C CA . PRO A 1 148 ? 11.582 -8.226 -9.489 1.00 95.19 148 PRO A CA 1
ATOM 1192 C C . PRO A 1 148 ? 10.442 -7.894 -8.510 1.00 95.19 148 PRO A C 1
ATOM 1194 O O . PRO A 1 148 ? 10.590 -8.100 -7.306 1.00 95.19 148 PRO A O 1
ATOM 1197 N N . LEU A 1 149 ? 9.285 -7.430 -8.999 1.00 95.56 149 LEU A N 1
ATOM 1198 C CA . LEU A 1 149 ? 8.125 -7.154 -8.141 1.00 95.56 149 LEU A CA 1
ATOM 1199 C C . LEU A 1 149 ? 7.621 -8.426 -7.449 1.00 95.56 149 LEU A C 1
ATOM 1201 O O . LEU A 1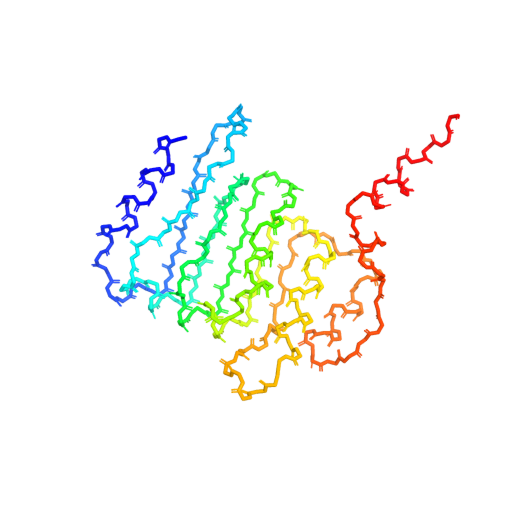 149 ? 7.400 -8.422 -6.238 1.00 95.56 149 LEU A O 1
ATOM 1205 N N . ALA A 1 150 ? 7.482 -9.527 -8.193 1.00 95.31 150 ALA A N 1
ATOM 1206 C CA . ALA A 1 150 ? 7.035 -10.803 -7.643 1.00 95.31 150 ALA A CA 1
ATOM 1207 C C . ALA A 1 150 ? 7.985 -11.327 -6.552 1.00 95.31 150 ALA A C 1
ATOM 1209 O O . ALA A 1 150 ? 7.526 -11.751 -5.487 1.00 95.31 150 ALA A O 1
ATOM 1210 N N . HIS A 1 151 ? 9.302 -11.242 -6.769 1.00 95.56 151 HIS A N 1
ATOM 1211 C CA . HIS A 1 151 ? 10.293 -11.643 -5.769 1.00 95.56 151 HIS A CA 1
ATOM 1212 C C . HIS A 1 151 ? 10.164 -10.821 -4.480 1.00 95.56 151 HIS A C 1
ATOM 1214 O O . HIS A 1 151 ? 10.025 -11.408 -3.404 1.00 95.56 151 HIS A O 1
ATOM 1220 N N . ILE A 1 152 ? 10.097 -9.489 -4.566 1.00 95.56 152 ILE A N 1
ATOM 1221 C CA . ILE A 1 152 ? 9.992 -8.629 -3.374 1.00 95.56 152 ILE A CA 1
ATOM 1222 C C . ILE A 1 152 ? 8.690 -8.889 -2.602 1.00 95.56 152 ILE A C 1
ATOM 1224 O O . ILE A 1 152 ? 8.706 -8.951 -1.369 1.00 95.56 152 ILE A O 1
ATOM 1228 N N . LEU A 1 153 ? 7.565 -9.094 -3.298 1.00 96.25 153 LEU A N 1
ATOM 1229 C CA . LEU A 1 153 ? 6.276 -9.423 -2.669 1.00 96.25 153 LEU A CA 1
ATOM 1230 C C . LEU A 1 153 ? 6.294 -10.797 -1.980 1.00 96.25 153 LEU A C 1
ATOM 1232 O O . LEU A 1 153 ? 5.644 -10.985 -0.952 1.00 96.25 153 LEU A O 1
ATOM 1236 N N . SER A 1 154 ? 7.091 -11.742 -2.489 1.00 93.81 154 SER A N 1
ATOM 1237 C CA . SER A 1 154 ? 7.338 -13.037 -1.837 1.00 93.81 154 SER A CA 1
ATOM 1238 C C . SER A 1 154 ? 8.346 -12.963 -0.675 1.00 93.81 154 SER A C 1
ATOM 1240 O O . SER A 1 154 ? 8.537 -13.938 0.057 1.00 93.81 154 SER A O 1
ATOM 1242 N N . GLY A 1 155 ? 8.969 -11.799 -0.461 1.00 90.62 155 GLY A N 1
ATOM 1243 C CA . GLY A 1 155 ? 10.006 -11.586 0.548 1.00 90.62 155 GLY A CA 1
ATOM 1244 C C . GLY A 1 155 ? 11.381 -12.121 0.149 1.00 90.62 155 GLY A C 1
ATOM 1245 O O . GLY A 1 155 ? 12.203 -12.377 1.027 1.00 90.62 155 GLY A O 1
ATOM 1246 N N . GLN A 1 156 ? 11.622 -12.310 -1.148 1.00 91.12 156 GLN A N 1
ATOM 1247 C CA . GLN A 1 156 ? 12.911 -12.707 -1.702 1.00 91.12 156 GLN A CA 1
ATOM 1248 C C . GLN A 1 156 ? 13.699 -11.479 -2.146 1.00 91.12 156 GLN A C 1
ATOM 1250 O O . GLN A 1 156 ? 13.148 -10.571 -2.766 1.00 91.12 156 GLN A O 1
ATOM 1255 N N . PHE A 1 157 ? 15.003 -11.489 -1.870 1.00 87.12 157 PHE A N 1
ATOM 1256 C CA . PHE A 1 157 ? 15.921 -10.512 -2.439 1.00 87.12 157 PHE A CA 1
ATOM 1257 C C . PHE A 1 157 ? 16.078 -10.753 -3.943 1.00 87.12 157 PHE A C 1
ATOM 1259 O O . PHE A 1 157 ? 16.189 -11.896 -4.382 1.00 87.12 157 PHE A O 1
ATOM 1266 N N . THR A 1 158 ? 16.106 -9.682 -4.730 1.00 86.31 158 THR A N 1
ATOM 1267 C CA . THR A 1 158 ? 16.236 -9.747 -6.187 1.00 86.31 158 THR A CA 1
ATOM 1268 C C . THR A 1 158 ? 17.098 -8.598 -6.673 1.00 86.31 158 THR A C 1
ATOM 1270 O O . THR A 1 158 ? 17.034 -7.494 -6.133 1.00 86.31 158 THR A O 1
ATOM 1273 N N . GLU A 1 159 ? 17.861 -8.842 -7.733 1.00 85.31 159 GLU A N 1
ATOM 1274 C CA . GLU A 1 159 ? 18.380 -7.745 -8.539 1.00 85.31 159 GLU A CA 1
ATOM 1275 C C . GLU A 1 159 ? 17.212 -7.070 -9.267 1.00 85.31 159 GLU A C 1
ATOM 1277 O O . GLU A 1 159 ? 16.229 -7.717 -9.651 1.00 85.31 159 GLU A O 1
ATOM 1282 N N . ARG A 1 160 ? 17.308 -5.753 -9.419 1.00 88.25 160 ARG A N 1
ATOM 1283 C CA . ARG A 1 160 ? 16.357 -4.928 -10.160 1.00 88.25 160 ARG A CA 1
ATOM 1284 C C . ARG A 1 160 ? 17.099 -3.773 -10.831 1.00 88.25 160 ARG A C 1
ATOM 1286 O O . ARG A 1 160 ? 18.215 -3.461 -10.406 1.00 88.25 160 ARG A O 1
ATOM 1293 N N . PRO A 1 161 ? 16.484 -3.100 -11.816 1.00 86.56 161 PRO A N 1
ATOM 1294 C CA . PRO A 1 161 ? 17.058 -1.889 -12.380 1.00 86.56 161 PRO A CA 1
ATOM 1295 C C . PRO A 1 161 ? 17.297 -0.828 -11.297 1.00 86.56 161 PRO A C 1
ATOM 1297 O O . PRO A 1 161 ? 16.579 -0.748 -10.290 1.00 86.56 161 PRO A O 1
ATOM 1300 N N . SER A 1 162 ? 18.325 -0.014 -11.502 1.00 87.12 162 SER A N 1
ATOM 1301 C CA . SER A 1 162 ? 18.683 1.085 -10.612 1.00 87.12 162 SER A CA 1
ATOM 1302 C C . SER A 1 162 ? 17.553 2.114 -10.514 1.00 87.12 162 SER A C 1
ATOM 1304 O O . SER A 1 162 ? 16.745 2.272 -11.427 1.00 87.12 162 SER A O 1
ATOM 1306 N N . ASN A 1 163 ? 17.513 2.880 -9.417 1.00 84.94 163 ASN A N 1
ATOM 1307 C CA . ASN A 1 163 ? 16.515 3.950 -9.261 1.00 84.94 163 ASN A CA 1
ATOM 1308 C C . ASN A 1 163 ? 16.572 4.965 -10.413 1.00 84.94 163 ASN A C 1
ATOM 1310 O O . ASN A 1 163 ? 15.544 5.496 -10.810 1.00 84.94 163 ASN A O 1
ATOM 1314 N N . ARG A 1 164 ? 17.763 5.197 -10.986 1.00 82.50 164 ARG A N 1
ATOM 1315 C CA . ARG A 1 164 ? 17.922 6.063 -12.158 1.00 82.50 164 ARG A CA 1
ATOM 1316 C C . ARG A 1 164 ? 17.152 5.506 -13.354 1.00 82.50 164 ARG A C 1
ATOM 1318 O O . ARG A 1 164 ? 16.337 6.222 -13.915 1.00 82.50 164 ARG A O 1
ATOM 1325 N N . GLU A 1 165 ? 17.357 4.231 -13.683 1.00 80.94 165 GLU A N 1
ATOM 1326 C CA . GLU A 1 165 ? 16.686 3.549 -14.802 1.00 80.94 165 GLU A CA 1
ATOM 1327 C C . GLU A 1 165 ? 15.164 3.447 -14.623 1.00 80.94 165 GLU A C 1
ATOM 1329 O O . GLU A 1 165 ? 14.433 3.397 -15.607 1.00 80.94 165 GLU A O 1
ATOM 1334 N N . LEU A 1 166 ? 14.687 3.422 -13.377 1.00 81.62 166 LEU A N 1
ATOM 1335 C CA . LEU A 1 166 ? 13.263 3.349 -13.038 1.00 81.62 166 LEU A CA 1
ATOM 1336 C C . LEU A 1 166 ? 12.571 4.715 -12.940 1.00 81.62 166 LEU A C 1
ATOM 1338 O O . LEU A 1 166 ? 11.341 4.763 -12.895 1.00 81.62 166 LEU A O 1
ATOM 1342 N N . SER A 1 167 ? 13.335 5.809 -12.889 1.00 77.06 167 SER A N 1
ATOM 1343 C CA . SER A 1 167 ? 12.776 7.157 -12.797 1.00 77.06 167 SER A CA 1
ATOM 1344 C C . SER A 1 167 ? 12.013 7.524 -14.072 1.00 77.06 167 SER A C 1
ATOM 1346 O O . SER A 1 167 ? 12.427 7.173 -15.183 1.00 77.06 167 SER A O 1
ATOM 1348 N N . LEU A 1 168 ? 10.923 8.291 -13.938 1.00 67.88 168 LEU A N 1
ATOM 1349 C CA . LEU A 1 168 ? 10.190 8.783 -15.111 1.00 67.88 168 LEU A CA 1
ATOM 1350 C C . LEU A 1 168 ? 11.077 9.603 -16.050 1.00 67.88 168 LEU A C 1
ATOM 1352 O O . LEU A 1 168 ? 10.887 9.528 -17.259 1.00 67.88 168 LEU A O 1
ATOM 1356 N N . CYS A 1 169 ? 12.047 10.350 -15.519 1.00 63.22 169 CYS A N 1
ATOM 1357 C CA . CYS A 1 169 ? 12.971 11.137 -16.333 1.00 63.22 169 CYS A CA 1
ATOM 1358 C C . CYS A 1 169 ? 13.757 10.246 -17.302 1.00 63.22 169 CYS A C 1
ATOM 1360 O O . CYS A 1 169 ? 13.758 10.508 -18.500 1.00 63.22 169 CYS A O 1
ATOM 1362 N N . SER A 1 170 ? 14.347 9.150 -16.819 1.00 59.72 170 SER A N 1
ATOM 1363 C CA . SER A 1 170 ? 15.090 8.225 -17.684 1.00 59.72 170 SER A CA 1
ATOM 1364 C C . SER A 1 170 ? 14.181 7.402 -18.597 1.00 59.72 170 SER A C 1
ATOM 1366 O O . SER A 1 170 ? 14.562 7.103 -19.728 1.00 59.72 170 SER A O 1
ATOM 1368 N N . PHE A 1 171 ? 12.957 7.087 -18.158 1.00 60.94 171 PHE A N 1
ATOM 1369 C CA . PHE A 1 171 ? 11.951 6.486 -19.037 1.00 60.94 171 PHE A CA 1
ATOM 1370 C C . PHE A 1 171 ? 11.583 7.425 -20.198 1.00 60.94 171 PHE A C 1
ATOM 1372 O O . PHE A 1 171 ? 11.497 6.986 -21.341 1.00 60.94 171 PHE A O 1
ATOM 1379 N N . MET A 1 172 ? 11.401 8.722 -19.933 1.00 59.03 172 MET A N 1
ATOM 1380 C CA . MET A 1 172 ? 11.100 9.713 -20.966 1.00 59.03 172 MET A CA 1
ATOM 1381 C C . MET A 1 172 ? 12.284 9.953 -21.903 1.00 59.03 172 MET A C 1
ATOM 1383 O O . MET A 1 172 ? 12.070 10.037 -23.106 1.00 59.03 172 MET A O 1
ATOM 1387 N N . GLU A 1 173 ? 13.513 10.007 -21.389 1.00 60.12 173 GLU A N 1
ATOM 1388 C CA . GLU A 1 173 ? 14.723 10.112 -22.214 1.00 60.12 173 GLU A CA 1
ATOM 1389 C C . GLU A 1 173 ? 14.816 8.938 -23.202 1.00 60.12 173 GLU A C 1
ATOM 1391 O O . GLU A 1 173 ? 14.961 9.157 -24.394 1.00 60.12 173 GLU A O 1
ATOM 1396 N N . GLY A 1 174 ? 14.607 7.691 -22.770 1.00 56.84 174 GLY A N 1
ATOM 1397 C CA . GLY A 1 174 ? 14.701 6.532 -23.671 1.00 56.84 174 GLY A CA 1
ATOM 1398 C C . GLY A 1 174 ? 13.632 6.453 -24.774 1.00 56.84 174 GLY A C 1
ATOM 1399 O O . GLY A 1 174 ? 13.858 5.795 -25.788 1.00 56.84 174 GLY A O 1
ATOM 1400 N N . TRP A 1 175 ? 12.472 7.094 -24.590 1.00 53.72 175 TRP A N 1
ATOM 1401 C CA . TRP A 1 175 ? 11.355 7.067 -25.550 1.00 53.72 175 TRP A CA 1
ATOM 1402 C C . TRP A 1 175 ? 11.221 8.343 -26.389 1.00 53.72 175 TRP A C 1
ATOM 1404 O O . TRP A 1 175 ? 10.714 8.276 -27.508 1.00 53.72 175 TRP A O 1
ATOM 1414 N N . PHE A 1 176 ? 11.648 9.493 -25.860 1.00 55.69 176 PHE A N 1
ATOM 1415 C CA . PHE A 1 176 ? 11.576 10.794 -26.532 1.00 55.69 176 PHE A CA 1
ATOM 1416 C C . PHE A 1 176 ? 12.929 11.315 -27.017 1.00 55.69 176 PHE A C 1
ATOM 1418 O O . PHE A 1 176 ? 12.954 12.359 -27.667 1.00 55.69 176 PHE A O 1
ATOM 1425 N N . ASP A 1 177 ? 14.030 10.587 -26.806 1.00 52.16 177 ASP A N 1
ATOM 1426 C CA . ASP A 1 177 ? 15.258 10.771 -27.586 1.00 52.16 177 ASP A CA 1
ATOM 1427 C C . ASP A 1 177 ? 15.046 10.202 -29.005 1.00 52.16 177 ASP A C 1
ATOM 1429 O O . ASP A 1 177 ? 15.682 9.257 -29.471 1.00 52.16 177 ASP A O 1
ATOM 1433 N N . THR A 1 178 ? 14.068 10.773 -29.714 1.00 49.94 178 THR A N 1
ATOM 1434 C CA . THR A 1 178 ? 14.095 10.839 -31.168 1.00 49.94 178 THR A CA 1
ATOM 1435 C C . THR A 1 178 ? 15.193 11.827 -31.506 1.00 49.94 178 THR A C 1
ATOM 1437 O O . THR A 1 178 ? 14.942 13.030 -31.572 1.00 49.94 178 THR A O 1
ATOM 1440 N N . SER A 1 179 ? 16.407 11.313 -31.669 1.00 50.62 179 SER A N 1
ATOM 1441 C CA . SER A 1 179 ? 17.526 12.037 -32.260 1.00 50.62 179 SER A CA 1
ATOM 1442 C C . SER A 1 179 ? 17.042 12.864 -33.461 1.00 50.62 179 SER A C 1
ATOM 1444 O O . SER A 1 179 ? 16.671 12.294 -34.495 1.00 50.62 179 SER A O 1
ATOM 1446 N N . LEU A 1 180 ? 17.014 14.186 -33.286 1.00 40.66 180 LEU A N 1
ATOM 1447 C CA . LEU A 1 180 ? 17.015 15.190 -34.350 1.00 40.66 180 LEU A CA 1
ATOM 1448 C C . LEU A 1 180 ? 18.462 15.585 -34.636 1.00 40.66 180 LEU A C 1
ATOM 1450 O O . LEU A 1 180 ? 19.209 15.801 -33.654 1.00 40.66 180 LEU A O 1
#

Sequence (180 aa):
SRSIATAQELVSKINCPLLSLLDLRVEYDLWTTTSQEMELQNKLVFDNIVAFHLHIPGFRWKLPDCTSLRKLRVSSPKNVPDANLLASLIFEPRICPLLHEIELDFIPEWDLLFLMLERRNYLPPSHGVSRITTLILQSPIPPTLLAPLAHILSGQFTERPSNRELSLCSFMEGWFDTSL

Organism: NCBI:txid933852

Secondary structure (DSSP, 8-state):
-HHHHHHHHHHHH---TT--EEEEE----TT-----EEE---HHHHTT-SEEEEE--S-EEE----TT--EEEEE-SS----HHHHHHHHH-GGGSTT--EEEEES---HHHHHHHHHHHHTS-GGG------EEEESSPPPHHHHHHHHHHHTT-------HHHHSHHHHHHHHH----

Radius of gyration: 17.27 Å; chains: 1; bounding box: 37×38×51 Å

pLDDT: mean 83.34, std 13.4, range [40.66, 98.38]